Protein AF-A0A840PTF3-F1 (afdb_monomer)

Solvent-accessible surface area (backbone atoms only — not comparable to full-atom values): 2752 Å² total; per-residue (Å²): 136,84,84,52,74,64,56,52,51,52,50,54,52,36,75,77,42,74,82,62,52,46,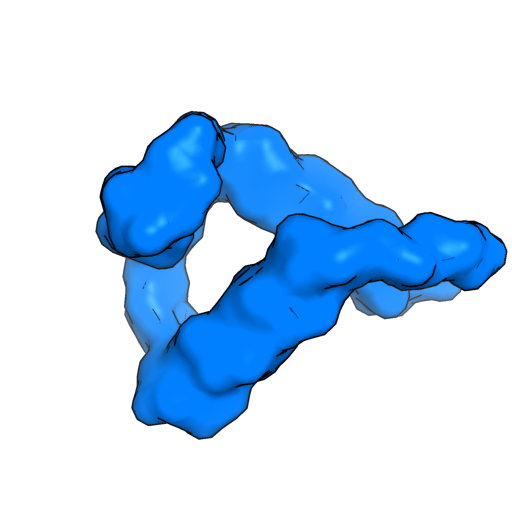55,60,54,11,62,77,70,80,43,53,27,67,60,48,53,55,49,52,59,57,72,79,103

pLDDT: mean 94.47, std 5.88, range [63.09, 97.69]

Radius of gyration: 9.57 Å; Cα contacts (8 Å, |Δi|>4): 32; chains: 1; bounding box: 23×18×22 Å

Structure (mmCIF, N/CA/C/O backbone):
data_AF-A0A840PTF3-F1
#
_entry.id   AF-A0A840PTF3-F1
#
loop_
_atom_site.group_PDB
_atom_site.id
_atom_site.type_symbol
_atom_site.label_atom_id
_atom_site.label_alt_id
_atom_site.label_comp_id
_atom_site.label_asym_id
_atom_site.label_entity_id
_atom_site.label_seq_id
_atom_site.pdbx_PDB_ins_code
_atom_site.Cartn_x
_atom_site.Cartn_y
_atom_site.Cartn_z
_atom_site.occupancy
_atom_site.B_iso_or_equiv
_atom_site.auth_seq_id
_atom_site.auth_comp_id
_atom_site.auth_asym_id
_atom_site.auth_atom_id
_atom_site.pdbx_PDB_model_num
ATOM 1 N N . MET A 1 1 ? 11.665 -6.713 -10.360 1.00 63.09 1 MET A N 1
ATOM 2 C CA . MET A 1 1 ? 11.256 -6.620 -8.941 1.00 63.09 1 MET A CA 1
ATOM 3 C C . MET A 1 1 ? 10.359 -7.807 -8.624 1.00 63.09 1 MET A C 1
ATOM 5 O O . MET A 1 1 ? 9.590 -8.185 -9.497 1.00 63.09 1 MET A O 1
ATOM 9 N N . LYS A 1 2 ? 10.473 -8.425 -7.443 1.00 85.00 2 LYS A N 1
ATOM 10 C CA . LYS A 1 2 ? 9.576 -9.517 -7.034 1.00 85.00 2 LYS A CA 1
ATOM 11 C C . LYS A 1 2 ? 8.520 -8.945 -6.090 1.00 85.00 2 LYS A C 1
ATOM 13 O O . LYS A 1 2 ? 8.899 -8.354 -5.084 1.00 85.00 2 LYS A O 1
ATOM 18 N N . LEU A 1 3 ? 7.246 -9.073 -6.459 1.00 92.38 3 LEU A N 1
ATOM 19 C CA . LEU A 1 3 ? 6.118 -8.721 -5.596 1.00 92.38 3 LEU A CA 1
ATOM 20 C C . LEU A 1 3 ? 6.001 -9.753 -4.476 1.00 92.38 3 LEU A C 1
ATOM 22 O O . LEU A 1 3 ? 6.185 -10.950 -4.719 1.00 92.38 3 LEU A O 1
ATOM 26 N N . ASP A 1 4 ? 5.711 -9.285 -3.267 1.00 94.75 4 ASP A N 1
ATOM 27 C CA . ASP A 1 4 ? 5.419 -10.144 -2.122 1.00 94.75 4 ASP A CA 1
ATOM 28 C C . ASP A 1 4 ? 3.918 -10.154 -1.784 1.00 94.75 4 ASP A C 1
ATOM 30 O O . ASP A 1 4 ? 3.104 -9.450 -2.384 1.00 94.75 4 ASP A O 1
ATOM 34 N N . ASN A 1 5 ? 3.541 -10.978 -0.806 1.00 95.25 5 ASN A N 1
ATOM 35 C CA . ASN A 1 5 ? 2.148 -11.127 -0.381 1.00 95.25 5 ASN A CA 1
ATOM 36 C C . ASN A 1 5 ? 1.528 -9.814 0.121 1.00 95.25 5 ASN A C 1
ATOM 38 O O . ASN A 1 5 ? 0.318 -9.637 0.003 1.00 95.25 5 ASN A O 1
ATOM 42 N N . ILE A 1 6 ? 2.333 -8.893 0.659 1.00 95.44 6 ILE A N 1
ATOM 43 C CA . ILE A 1 6 ? 1.843 -7.587 1.105 1.00 95.44 6 ILE A CA 1
ATOM 44 C C . ILE A 1 6 ? 1.502 -6.723 -0.105 1.00 95.44 6 ILE A C 1
ATOM 46 O O . ILE A 1 6 ? 0.457 -6.078 -0.112 1.00 95.44 6 ILE A O 1
ATOM 50 N N . ASP A 1 7 ? 2.329 -6.736 -1.148 1.00 95.94 7 ASP A N 1
ATOM 51 C CA . ASP A 1 7 ? 2.034 -5.996 -2.375 1.00 95.94 7 ASP A CA 1
ATOM 52 C C . ASP A 1 7 ? 0.716 -6.474 -3.011 1.00 95.94 7 ASP A C 1
ATOM 54 O O . ASP A 1 7 ? -0.100 -5.653 -3.434 1.00 95.94 7 ASP A O 1
ATOM 58 N N . PHE A 1 8 ? 0.454 -7.787 -2.998 1.00 96.12 8 PHE A N 1
ATOM 59 C CA . PHE A 1 8 ? -0.826 -8.339 -3.455 1.00 96.12 8 PHE A CA 1
ATOM 60 C C . PHE A 1 8 ? -2.011 -7.902 -2.583 1.00 96.12 8 PHE A C 1
ATOM 62 O O . PHE A 1 8 ? -3.044 -7.516 -3.130 1.00 96.12 8 PHE A O 1
ATOM 69 N N . GLN A 1 9 ? -1.871 -7.888 -1.253 1.00 96.25 9 GLN A N 1
ATOM 70 C CA . GLN A 1 9 ? -2.923 -7.391 -0.354 1.00 96.25 9 GLN A CA 1
ATOM 71 C C . GLN A 1 9 ? -3.224 -5.904 -0.584 1.00 96.25 9 GLN A C 1
ATOM 73 O O . GLN A 1 9 ? -4.389 -5.513 -0.651 1.00 96.25 9 GLN A O 1
ATOM 78 N N . ILE A 1 10 ? -2.190 -5.076 -0.775 1.00 96.44 10 ILE A N 1
ATOM 79 C CA . ILE A 1 10 ? -2.349 -3.651 -1.097 1.00 96.44 10 ILE A CA 1
ATOM 80 C C . ILE A 1 10 ? -3.139 -3.490 -2.398 1.00 96.44 10 ILE A C 1
ATOM 82 O O . ILE A 1 10 ? -4.091 -2.713 -2.447 1.00 96.44 10 ILE A O 1
ATOM 86 N N . LEU A 1 11 ? -2.778 -4.234 -3.448 1.00 95.94 11 LEU A N 1
ATOM 87 C CA . LEU A 1 11 ? -3.489 -4.187 -4.726 1.00 95.94 11 LEU A CA 1
ATOM 88 C C . LEU A 1 11 ? -4.941 -4.662 -4.587 1.00 95.94 11 LEU A C 1
ATOM 90 O O . LEU A 1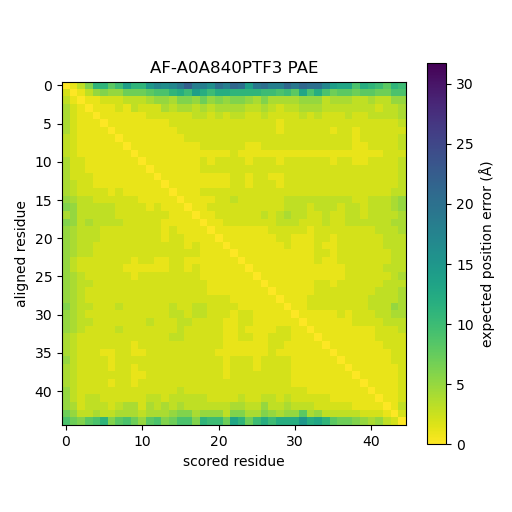 11 ? -5.844 -4.020 -5.121 1.00 95.94 11 LEU A O 1
ATOM 94 N N . GLN A 1 12 ? -5.199 -5.724 -3.823 1.00 96.81 12 GLN A N 1
ATOM 95 C CA . GLN A 1 12 ? -6.557 -6.199 -3.563 1.00 96.81 12 GLN A CA 1
ATOM 96 C C . GLN A 1 12 ? -7.404 -5.132 -2.851 1.00 96.81 12 GLN A C 1
ATOM 98 O O . GLN A 1 12 ? -8.525 -4.860 -3.272 1.00 96.81 12 GLN A O 1
ATOM 103 N N . LEU A 1 13 ? -6.874 -4.460 -1.831 1.00 96.56 13 LEU A N 1
ATOM 104 C CA . LEU A 1 13 ? -7.599 -3.390 -1.138 1.00 96.56 13 LEU A CA 1
ATOM 105 C C . LEU A 1 13 ? -7.845 -2.176 -2.046 1.00 96.56 13 LEU A C 1
ATOM 107 O O . LEU A 1 13 ? -8.948 -1.630 -2.066 1.00 96.56 13 LEU A O 1
ATOM 111 N N . LEU A 1 14 ? -6.857 -1.795 -2.860 1.00 96.06 14 LEU A N 1
ATOM 112 C CA . LEU A 1 14 ? -6.993 -0.700 -3.824 1.00 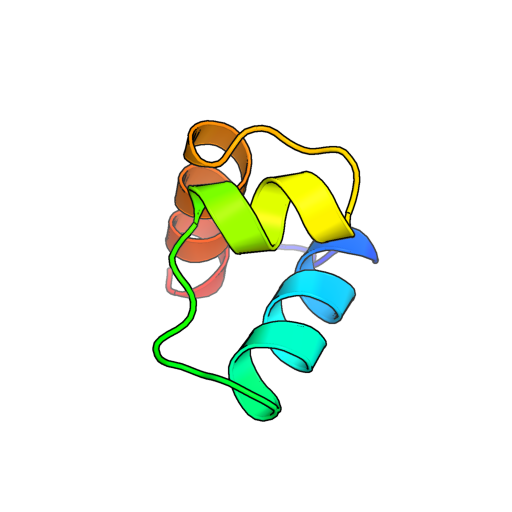96.06 14 LEU A CA 1
ATOM 113 C C . LEU A 1 14 ? -7.984 -1.015 -4.951 1.00 96.06 14 LEU A C 1
ATOM 115 O O . LEU A 1 14 ? -8.643 -0.101 -5.438 1.00 96.06 14 LEU A O 1
ATOM 119 N N . THR A 1 15 ? -8.124 -2.278 -5.365 1.00 96.69 15 THR A N 1
ATOM 120 C CA . THR A 1 15 ? -9.153 -2.663 -6.352 1.00 96.69 15 THR A CA 1
ATOM 121 C C . THR A 1 15 ? -10.568 -2.548 -5.785 1.00 96.69 15 THR A C 1
ATOM 123 O O . THR A 1 15 ? -11.478 -2.181 -6.522 1.00 96.69 15 THR A O 1
ATOM 126 N N . HIS A 1 16 ? -10.752 -2.779 -4.481 1.00 96.56 16 HIS A N 1
ATOM 127 C CA . HIS A 1 16 ? -12.043 -2.596 -3.807 1.00 96.56 16 HIS A CA 1
ATOM 128 C C . HIS A 1 16 ? -12.346 -1.119 -3.515 1.00 96.56 16 HIS A C 1
ATOM 130 O O . HIS A 1 16 ? -13.491 -0.686 -3.632 1.00 96.56 16 HIS A O 1
ATOM 136 N N . ASN A 1 17 ? -11.335 -0.326 -3.149 1.00 96.44 17 ASN A N 1
ATOM 137 C CA . ASN A 1 17 ? -11.477 1.112 -2.936 1.00 96.44 17 ASN A CA 1
ATOM 138 C C . ASN A 1 17 ? -10.193 1.865 -3.308 1.00 96.44 17 ASN A C 1
ATOM 140 O O . ASN A 1 17 ? -9.324 2.106 -2.473 1.00 96.44 17 ASN A O 1
ATOM 144 N N . ALA A 1 18 ? -10.105 2.326 -4.555 1.00 95.44 18 ALA A N 1
ATOM 145 C CA . ALA A 1 18 ? -8.915 3.016 -5.055 1.00 95.44 18 ALA A CA 1
ATOM 146 C C . ALA A 1 18 ? -8.676 4.404 -4.426 1.00 95.44 18 ALA A C 1
ATOM 148 O O . ALA A 1 18 ? -7.591 4.964 -4.578 1.00 95.44 18 ALA A O 1
ATOM 149 N N . ARG A 1 19 ? -9.680 4.977 -3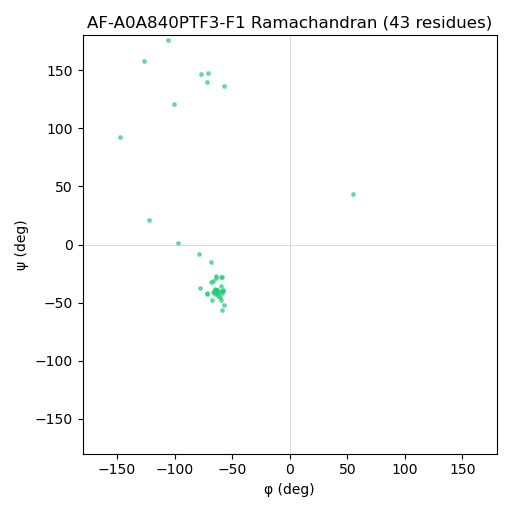.743 1.00 96.69 19 ARG A N 1
ATOM 150 C CA . ARG A 1 19 ? -9.608 6.302 -3.097 1.00 96.69 19 ARG A CA 1
ATOM 151 C C . ARG A 1 19 ? -9.281 6.232 -1.603 1.00 96.69 19 ARG A C 1
ATOM 153 O O . ARG A 1 19 ? -9.235 7.276 -0.957 1.00 96.69 19 ARG A O 1
ATOM 160 N N . ILE A 1 20 ? -9.077 5.034 -1.054 1.00 96.75 20 ILE A N 1
ATOM 161 C CA . ILE A 1 20 ? -8.685 4.854 0.346 1.00 96.75 20 ILE A CA 1
ATOM 162 C C . ILE A 1 20 ? -7.382 5.607 0.645 1.00 96.75 20 ILE A C 1
ATOM 164 O O . ILE A 1 20 ? -6.432 5.583 -0.146 1.00 96.75 20 ILE A O 1
ATOM 168 N N . GLN A 1 21 ? -7.324 6.293 1.788 1.00 96.94 21 GLN A N 1
ATOM 169 C CA . GLN A 1 21 ? -6.089 6.946 2.204 1.00 96.94 21 GLN A CA 1
ATOM 170 C C . GLN A 1 21 ? -5.063 5.897 2.628 1.00 96.94 21 GLN A C 1
ATOM 172 O O . GLN A 1 21 ? -5.398 4.857 3.188 1.00 96.94 21 GLN A O 1
ATOM 177 N N . TRP A 1 22 ? -3.778 6.175 2.409 1.00 96.62 22 TRP A N 1
ATOM 178 C CA . TRP A 1 22 ? -2.722 5.228 2.784 1.00 96.62 22 TRP A CA 1
ATOM 179 C C . TRP A 1 22 ? -2.643 4.987 4.287 1.00 96.62 22 TRP A C 1
ATOM 181 O O . TRP A 1 22 ? -2.214 3.913 4.694 1.00 96.62 22 TRP A O 1
ATOM 191 N N . LYS A 1 23 ? -3.035 5.977 5.098 1.00 96.62 23 LYS A N 1
ATOM 192 C CA . LYS A 1 23 ? -3.150 5.818 6.547 1.00 96.62 23 LYS A CA 1
ATOM 193 C C . LYS A 1 23 ? -4.143 4.698 6.871 1.00 96.62 23 LYS A C 1
ATOM 195 O O . LYS A 1 23 ? -3.743 3.713 7.476 1.00 96.62 23 LYS A O 1
ATOM 200 N N . ASP A 1 24 ? -5.368 4.816 6.368 1.00 97.44 24 ASP A N 1
ATOM 201 C CA . ASP A 1 24 ? -6.443 3.849 6.606 1.00 97.44 24 ASP A CA 1
ATOM 202 C C . ASP A 1 24 ? -6.109 2.475 6.001 1.00 97.44 24 ASP A C 1
ATOM 204 O O . ASP A 1 24 ? -6.328 1.440 6.624 1.00 97.44 24 ASP A O 1
ATOM 208 N N . LEU A 1 25 ? -5.502 2.442 4.807 1.00 97.31 25 LEU A N 1
ATOM 209 C CA . LEU A 1 25 ? -5.047 1.190 4.194 1.00 97.31 25 LEU A CA 1
ATOM 210 C C . LEU A 1 25 ? -3.956 0.514 5.031 1.00 97.31 25 LEU A C 1
ATOM 212 O O . LEU A 1 25 ? -3.947 -0.706 5.162 1.00 97.31 25 LEU A O 1
ATOM 216 N N . GLY A 1 26 ? -3.043 1.302 5.598 1.00 97.00 26 GLY A N 1
ATOM 217 C CA . GLY A 1 26 ? -2.022 0.816 6.513 1.00 97.00 26 GLY A CA 1
ATOM 218 C C . GLY A 1 26 ? -2.625 0.216 7.781 1.00 97.00 26 GLY A C 1
ATOM 219 O O . GLY A 1 26 ? -2.234 -0.881 8.169 1.00 97.00 26 GLY A O 1
ATOM 220 N N . GLU A 1 27 ? -3.620 0.874 8.378 1.00 97.31 27 GLU A N 1
ATOM 221 C CA . GLU A 1 27 ? -4.332 0.358 9.554 1.00 97.31 27 GLU A CA 1
ATOM 222 C C . GLU A 1 27 ? -4.977 -1.014 9.282 1.00 97.31 27 GLU A C 1
ATOM 224 O O . GLU A 1 27 ? -4.855 -1.910 10.116 1.00 97.31 27 GLU A O 1
ATOM 229 N N . LEU A 1 28 ? -5.553 -1.225 8.090 1.00 96.38 28 LEU A N 1
ATOM 230 C CA . LEU A 1 28 ? -6.170 -2.501 7.693 1.00 96.38 28 LEU A CA 1
ATOM 231 C C . LEU A 1 28 ? -5.191 -3.682 7.601 1.00 96.38 28 LEU A C 1
ATOM 233 O O . LEU A 1 28 ? -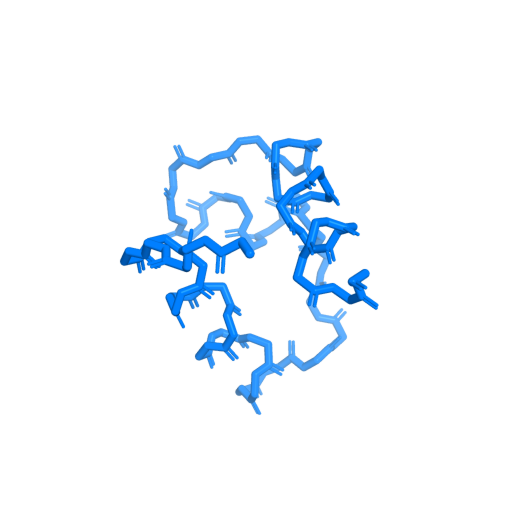5.614 -4.824 7.763 1.00 96.38 28 LEU A O 1
ATOM 237 N N . ILE A 1 29 ? -3.907 -3.430 7.323 1.00 95.62 29 ILE A N 1
ATOM 238 C CA . ILE A 1 29 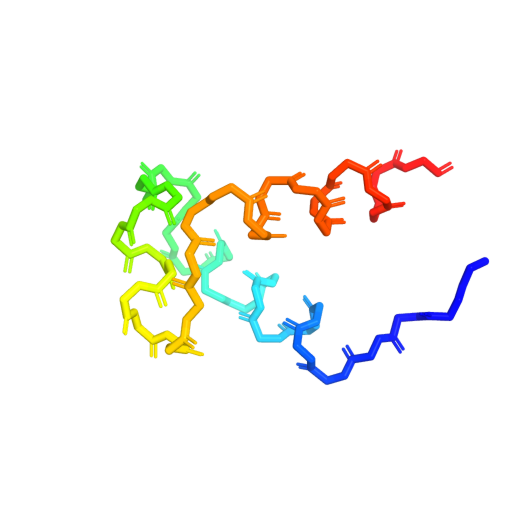? -2.887 -4.484 7.153 1.00 95.62 29 ILE A CA 1
ATOM 239 C C . ILE A 1 29 ? -1.706 -4.347 8.121 1.00 95.62 29 ILE A C 1
ATOM 241 O O . ILE A 1 29 ? -0.627 -4.882 7.870 1.00 95.62 29 ILE A O 1
ATOM 245 N N . HIS A 1 30 ? -1.903 -3.632 9.231 1.00 96.56 30 HIS A N 1
ATOM 246 C CA . HIS A 1 30 ? -0.896 -3.407 10.276 1.00 96.56 30 HIS A CA 1
ATOM 247 C C . HIS A 1 30 ? 0.424 -2.808 9.757 1.00 96.56 30 HIS A C 1
ATOM 249 O O . HIS A 1 30 ? 1.524 -3.202 10.148 1.00 96.56 30 HIS A O 1
ATOM 255 N N . MET A 1 31 ? 0.314 -1.817 8.875 1.00 96.69 31 MET A N 1
ATOM 256 C CA . MET A 1 31 ? 1.431 -1.066 8.311 1.00 96.69 31 MET A CA 1
ATOM 257 C C . MET A 1 31 ? 1.249 0.440 8.495 1.00 96.69 31 MET A C 1
ATOM 259 O O . MET A 1 31 ? 0.142 0.950 8.621 1.00 96.69 31 MET A O 1
ATOM 263 N N . SER A 1 32 ? 2.346 1.198 8.447 1.00 97.69 32 SER A N 1
ATOM 264 C CA . SER A 1 32 ? 2.244 2.656 8.359 1.00 97.69 32 SER A CA 1
ATOM 265 C C . SER A 1 32 ? 1.893 3.090 6.933 1.00 97.69 32 SER A C 1
ATOM 267 O O . SER A 1 32 ? 2.375 2.509 5.956 1.00 97.69 32 SER A O 1
ATOM 269 N N . GLY A 1 33 ? 1.127 4.174 6.789 1.00 96.75 33 GLY A N 1
ATOM 270 C CA . GLY A 1 33 ? 0.797 4.721 5.466 1.00 96.75 33 GLY A CA 1
ATOM 271 C C . GLY A 1 33 ? 2.028 5.123 4.639 1.00 96.75 33 GLY A C 1
ATOM 272 O O . GLY A 1 33 ? 2.020 5.021 3.412 1.00 96.75 33 GLY A O 1
ATOM 273 N N . GLN A 1 34 ? 3.134 5.499 5.291 1.00 97.44 34 GLN A N 1
ATOM 274 C CA . GLN A 1 34 ? 4.407 5.756 4.611 1.00 97.44 34 GLN A CA 1
ATOM 275 C C . GLN A 1 34 ? 5.006 4.473 4.010 1.00 97.44 34 GLN A C 1
ATOM 277 O O . GLN A 1 34 ? 5.500 4.492 2.880 1.00 97.44 34 GLN A O 1
ATOM 282 N N . ALA A 1 35 ? 4.941 3.349 4.734 1.00 97.06 35 ALA A N 1
ATOM 283 C CA . ALA A 1 35 ? 5.416 2.059 4.243 1.00 97.06 35 ALA A CA 1
ATOM 284 C C . ALA A 1 35 ? 4.585 1.564 3.045 1.00 97.06 35 ALA A C 1
ATOM 286 O O . ALA A 1 35 ? 5.163 1.088 2.0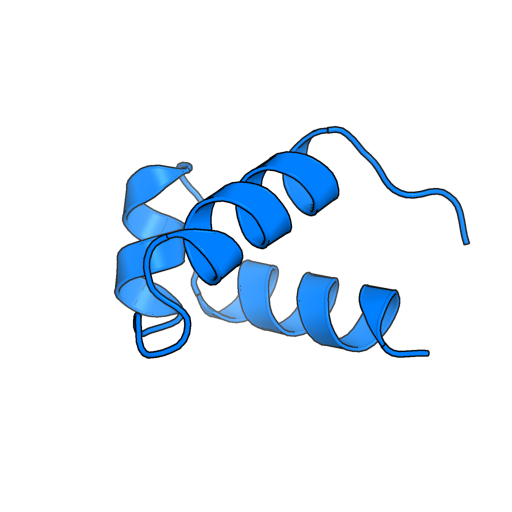65 1.00 97.06 35 ALA A O 1
ATOM 287 N N . ILE A 1 36 ? 3.262 1.771 3.071 1.00 97.12 36 ILE A N 1
ATOM 288 C CA . ILE A 1 36 ? 2.372 1.540 1.919 1.00 97.12 36 ILE A CA 1
ATOM 289 C C . ILE A 1 36 ? 2.822 2.368 0.709 1.00 97.12 36 ILE A C 1
ATOM 291 O O . ILE A 1 36 ? 3.044 1.821 -0.372 1.00 97.12 36 ILE A O 1
ATOM 295 N N . GLY A 1 37 ? 3.014 3.680 0.887 1.00 96.00 37 GLY A N 1
ATOM 296 C CA . GLY A 1 37 ? 3.434 4.573 -0.195 1.00 96.00 37 GLY A CA 1
ATOM 297 C C . GLY A 1 37 ? 4.762 4.152 -0.834 1.00 96.00 37 GLY A C 1
ATOM 298 O O . GLY A 1 37 ? 4.906 4.183 -2.058 1.00 96.00 37 GLY A O 1
ATOM 299 N N . ASN A 1 38 ? 5.721 3.689 -0.026 1.00 96.25 38 ASN A N 1
ATOM 300 C CA . ASN A 1 38 ? 6.995 3.163 -0.519 1.00 96.25 38 ASN A CA 1
ATOM 301 C C . ASN A 1 38 ? 6.823 1.881 -1.349 1.00 96.25 38 ASN A C 1
ATOM 303 O O . ASN A 1 38 ? 7.508 1.724 -2.360 1.00 96.25 38 ASN A O 1
ATOM 307 N N . ARG A 1 39 ? 5.905 0.986 -0.964 1.00 95.62 39 ARG A N 1
ATOM 308 C CA . ARG A 1 39 ? 5.574 -0.216 -1.745 1.00 95.62 39 ARG A CA 1
ATOM 309 C C . ARG A 1 39 ? 4.895 0.136 -3.065 1.00 95.62 39 ARG A C 1
ATOM 311 O O . ARG A 1 39 ? 5.368 -0.291 -4.110 1.00 95.62 39 ARG A O 1
ATOM 318 N N . ILE A 1 40 ? 3.889 1.012 -3.062 1.00 94.62 40 ILE A N 1
ATOM 319 C CA . ILE A 1 40 ? 3.204 1.442 -4.298 1.00 94.62 40 ILE A CA 1
ATOM 320 C C . ILE A 1 40 ? 4.184 2.080 -5.295 1.00 94.62 40 ILE A C 1
ATOM 322 O O . ILE A 1 40 ? 4.129 1.789 -6.490 1.00 94.62 40 ILE A O 1
ATOM 326 N N . LYS A 1 41 ? 5.115 2.918 -4.816 1.00 94.50 41 LYS A N 1
ATOM 327 C CA . LYS A 1 41 ? 6.176 3.500 -5.659 1.00 94.50 41 LYS A CA 1
ATOM 328 C C . LYS A 1 41 ? 7.060 2.440 -6.313 1.00 94.50 41 LYS A C 1
ATOM 330 O O . LYS A 1 41 ? 7.511 2.649 -7.433 1.00 94.50 41 LYS A O 1
ATOM 335 N N . LYS A 1 42 ? 7.319 1.337 -5.609 1.00 92.81 42 LYS A N 1
ATOM 336 C CA . LYS A 1 42 ? 8.069 0.198 -6.134 1.00 92.81 42 LYS A CA 1
ATOM 337 C C . LYS A 1 42 ? 7.246 -0.581 -7.171 1.00 92.81 42 LYS A C 1
ATOM 339 O O . LYS A 1 42 ? 7.791 -0.902 -8.211 1.00 92.81 42 LYS A O 1
ATOM 344 N N . ILE A 1 43 ? 5.948 -0.815 -6.937 1.00 90.50 43 ILE A N 1
ATOM 345 C CA . ILE A 1 43 ? 5.062 -1.565 -7.857 1.00 90.50 43 ILE A CA 1
ATOM 346 C C . ILE A 1 43 ? 4.899 -0.864 -9.217 1.00 90.50 43 ILE A C 1
ATOM 348 O O . ILE A 1 43 ? 4.827 -1.528 -10.244 1.00 90.50 43 ILE A O 1
ATOM 352 N N . ARG A 1 44 ? 4.804 0.474 -9.237 1.00 86.44 44 ARG A N 1
ATOM 353 C CA . ARG A 1 44 ? 4.591 1.262 -10.471 1.00 86.44 44 ARG A CA 1
ATOM 354 C C . ARG A 1 44 ? 5.847 1.462 -11.329 1.00 86.44 44 ARG A C 1
ATOM 356 O O . ARG A 1 44 ? 5.735 2.058 -12.397 1.00 86.44 44 ARG A O 1
ATOM 363 N N . ARG A 1 45 ? 7.018 1.071 -10.830 1.00 79.12 45 ARG A N 1
ATOM 364 C CA . ARG A 1 45 ? 8.310 1.230 -11.506 1.00 79.12 45 ARG A CA 1
ATOM 365 C C . ARG A 1 4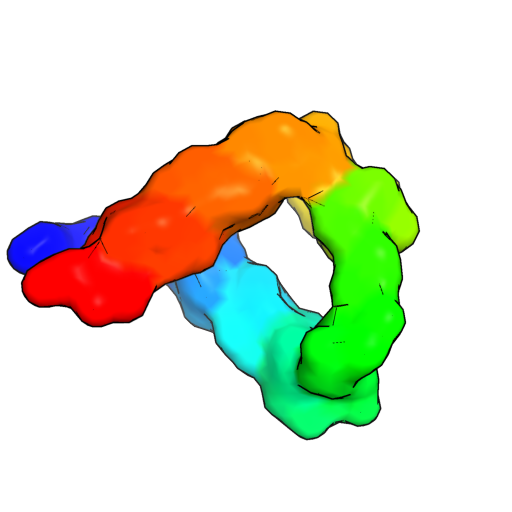5 ? 8.706 -0.059 -12.203 1.00 79.12 45 ARG A C 1
ATOM 367 O O . ARG A 1 45 ? 9.235 0.065 -13.324 1.00 79.12 45 ARG A O 1
#

Organism: Ureibacillus thermosphaericus (NCBI:txid51173)

Foldseek 3Di:
DDDDPVLVLLVVVCVVPVPDQLCVVCVVVVHHSVVSVVSVVVVVD

InterPro domains:
  IPR000485 AsnC-type HTH domain [PF13404] (3-42)
  IPR000485 AsnC-type HTH domain [PR00033] (3-19)
  IPR000485 AsnC-type HTH domain [PR00033] (19-30)
  IPR000485 AsnC-type HTH domain [PR00033] (30-45)
  IPR036388 Winged helix-like DNA-binding domain superfamily [G3DSA:1.10.10.10] (1-45)
  IPR036390 Winged helix DNA-binding domain superfamily [SSF46785] (2-44)

Secondary structure (DSSP, 8-state):
----HHHHHHHHHHHH-TT--HHHHHHHTT--HHHHHHHHHHHT-

Sequence (45 aa):
MKLDNIDFQILQLLTHNARIQWKDLGELIHMSGQAIGNRIKKIRR

Mean predicted aligned error: 2.54 Å

Nearest PDB structures (foldseek):
  2dbb-assembly1_B  TM=9.196E-01  e=9.798E-03  Pyrococcus horikoshii OT3
  2cg4-assembl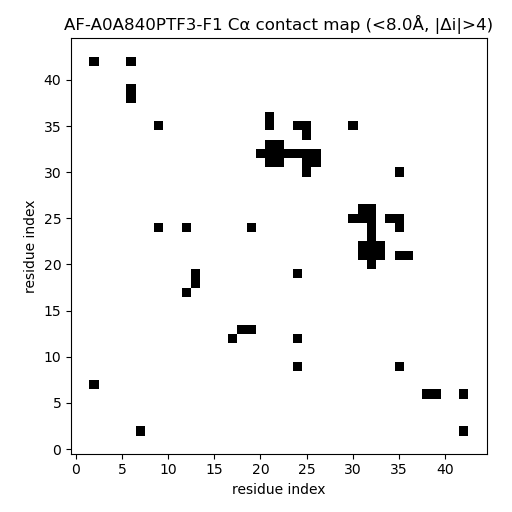y1_A  TM=9.194E-01  e=1.125E-02  Escherichia coli
  7fby-assembly1_A  TM=9.364E-01  e=1.482E-02  Pyrococcus horikoshii OT3
  2cfx-assembly1_C  TM=9.244E-01  e=1.482E-02  Bacillus subtilis
  1i1g-assembly1_A  TM=9.350E-01  e=4.466E-02  Pyrococcus furiosus